Protein AF-A0A3P6RC96-F1 (afdb_monomer_lite)

Radius of gyration: 21.77 Å; chains: 1; bounding box: 61×48×36 Å

Organism: NCBI:txid637853

Sequence (147 aa):
MKDDVPIFNSTKFLDSSGMDPNSVFLQHNIEIDKDKECTGSCSDSESCKDGSHCVDNRCCQCASEDFTLVLKNLTFEDAGRYRCQISNQPQQLEFQLEVLESGLKGGFHENISYDYSECCAKKGISPLCKAMCKPKDMHIHHFDPTR

InterPro domains:
  IPR013783 Immunoglobulin-like fold [G3DSA:2.60.40.10] (16-102)
  IPR036179 Immunoglobulin-like domain superfamily [SSF48726] (64-93)

Structure (mmCIF, N/CA/C/O backbone):
data_AF-A0A3P6RC96-F1
#
_entry.id   AF-A0A3P6RC96-F1
#
loop_
_atom_site.group_PDB
_atom_site.id
_atom_site.type_symbol
_atom_site.label_atom_id
_atom_site.label_alt_id
_atom_site.label_comp_id
_atom_site.label_asym_id
_atom_site.label_entity_id
_atom_site.label_seq_id
_atom_site.pdbx_PDB_ins_code
_atom_site.Cartn_x
_atom_site.Cartn_y
_atom_site.Cartn_z
_atom_site.occupancy
_atom_site.B_iso_or_equiv
_atom_site.auth_seq_id
_atom_site.auth_comp_id
_atom_site.auth_asym_id
_atom_site.auth_atom_id
_atom_site.pdbx_PDB_model_num
ATOM 1 N N . MET A 1 1 ? -11.530 13.698 11.514 1.00 39.81 1 MET A N 1
ATOM 2 C CA . MET A 1 1 ? -11.417 13.603 10.043 1.00 39.81 1 MET A CA 1
ATOM 3 C C . MET A 1 1 ? -9.992 14.002 9.692 1.00 39.81 1 MET A C 1
ATOM 5 O O . MET A 1 1 ? -9.661 15.167 9.867 1.00 39.81 1 MET A O 1
ATOM 9 N N . LYS A 1 2 ? -9.115 13.044 9.360 1.00 52.84 2 LYS A N 1
ATOM 10 C CA . LYS A 1 2 ? -7.712 13.306 8.973 1.00 52.84 2 LYS A CA 1
ATOM 11 C C . LYS A 1 2 ? -7.635 13.612 7.466 1.00 52.84 2 LYS A C 1
ATOM 13 O O . LYS A 1 2 ? -6.900 12.959 6.738 1.00 52.84 2 LYS A O 1
ATOM 18 N N . ASP A 1 3 ? -8.447 14.548 6.978 1.00 57.16 3 ASP A N 1
ATOM 19 C CA . ASP A 1 3 ? -8.345 14.988 5.583 1.00 57.16 3 ASP A CA 1
ATOM 20 C C . ASP A 1 3 ? -7.104 15.880 5.423 1.00 57.16 3 ASP A C 1
ATOM 22 O O . ASP A 1 3 ? -6.896 16.805 6.206 1.00 57.16 3 ASP A O 1
ATOM 26 N N . ASP A 1 4 ? -6.271 15.568 4.426 1.00 65.56 4 ASP A N 1
ATOM 27 C CA . ASP A 1 4 ? -5.067 16.315 4.019 1.00 65.56 4 ASP A CA 1
ATOM 28 C C . ASP A 1 4 ? -3.897 16.377 5.028 1.00 65.56 4 ASP A C 1
ATOM 30 O O . ASP A 1 4 ? -2.994 17.206 4.890 1.00 65.56 4 ASP A O 1
ATOM 34 N N . VAL A 1 5 ? -3.833 15.469 6.010 1.00 77.19 5 VAL A N 1
ATOM 35 C CA . VAL A 1 5 ? -2.640 15.345 6.868 1.00 77.19 5 VAL A CA 1
ATOM 36 C C . VAL A 1 5 ? -1.564 14.527 6.140 1.00 77.19 5 VAL A C 1
ATOM 38 O O . VAL A 1 5 ? -1.803 13.358 5.830 1.00 77.19 5 VAL A O 1
ATOM 41 N N . PRO A 1 6 ? -0.364 15.080 5.871 1.00 78.31 6 PRO A N 1
ATOM 42 C CA . PRO A 1 6 ? 0.704 14.313 5.245 1.00 78.31 6 PRO A CA 1
ATOM 43 C C . PRO A 1 6 ? 1.173 13.200 6.190 1.00 78.31 6 PRO A C 1
ATOM 45 O O . PRO A 1 6 ? 1.544 13.451 7.337 1.00 78.31 6 PRO A O 1
ATOM 48 N N . ILE A 1 7 ? 1.161 11.964 5.691 1.00 79.94 7 ILE A N 1
ATOM 49 C CA . ILE A 1 7 ? 1.596 10.772 6.436 1.00 79.94 7 ILE A CA 1
ATOM 50 C C . ILE A 1 7 ? 3.054 10.402 6.145 1.00 79.94 7 ILE A C 1
ATOM 52 O O . ILE A 1 7 ? 3.749 9.888 7.016 1.00 79.94 7 ILE A O 1
ATOM 56 N N . PHE A 1 8 ? 3.541 10.714 4.943 1.00 81.94 8 PHE A N 1
ATOM 57 C CA . PHE A 1 8 ? 4.882 10.387 4.471 1.00 81.94 8 PHE A CA 1
ATOM 58 C C . PHE A 1 8 ? 5.430 11.546 3.636 1.00 81.94 8 PHE A C 1
ATOM 60 O O . PHE A 1 8 ? 4.728 12.078 2.778 1.00 81.94 8 PHE A O 1
ATOM 67 N N . ASN A 1 9 ? 6.676 11.955 3.882 1.00 76.62 9 ASN A N 1
ATOM 68 C CA . ASN A 1 9 ? 7.304 13.102 3.209 1.00 76.62 9 ASN A CA 1
ATOM 69 C C . ASN A 1 9 ? 8.351 12.687 2.157 1.00 76.62 9 ASN A C 1
ATOM 71 O O . ASN A 1 9 ? 9.334 13.396 1.943 1.00 76.62 9 ASN A O 1
ATOM 75 N N . SER A 1 10 ? 8.168 11.527 1.529 1.00 73.69 10 SER A N 1
ATOM 76 C CA . SER A 1 10 ? 9.118 10.881 0.603 1.00 73.69 10 SER A CA 1
ATOM 77 C C . SER A 1 10 ? 10.363 10.268 1.256 1.00 73.69 10 SER A C 1
ATOM 79 O O . SER A 1 10 ? 11.000 9.424 0.639 1.00 73.69 10 SER A O 1
ATOM 81 N N . THR A 1 11 ? 10.711 10.650 2.490 1.00 76.94 11 THR A N 1
ATOM 82 C CA . THR A 1 11 ? 11.888 10.106 3.201 1.00 76.94 11 THR A CA 1
ATOM 83 C C . THR A 1 11 ? 11.526 9.364 4.479 1.00 76.94 11 THR A C 1
ATOM 85 O O . THR A 1 11 ? 12.184 8.387 4.825 1.00 76.94 11 THR A O 1
ATOM 88 N N . LYS A 1 12 ? 10.484 9.801 5.191 1.00 81.38 12 LYS A N 1
ATOM 89 C CA . LYS A 1 12 ? 10.034 9.188 6.440 1.00 81.38 12 LYS A CA 1
ATOM 90 C C . LYS A 1 12 ? 8.547 9.410 6.693 1.00 81.38 12 LYS A C 1
ATOM 92 O O . LYS A 1 12 ? 7.936 10.344 6.165 1.00 81.38 12 LYS A O 1
ATOM 97 N N . PHE A 1 13 ? 7.991 8.560 7.551 1.00 82.88 13 PHE A N 1
ATOM 98 C CA . PHE A 1 13 ? 6.677 8.785 8.139 1.00 82.88 13 PHE A CA 1
ATOM 99 C C . PHE A 1 13 ? 6.731 9.952 9.128 1.00 82.88 13 PHE A C 1
ATOM 101 O O . PHE A 1 13 ? 7.759 10.197 9.765 1.00 82.88 13 PHE A O 1
ATOM 108 N N . LEU A 1 14 ? 5.643 10.715 9.199 1.00 82.88 14 LEU A N 1
ATOM 109 C CA . LEU A 1 14 ? 5.547 11.899 10.048 1.00 82.88 14 LEU A CA 1
ATOM 110 C C . LEU A 1 14 ? 4.821 11.567 11.353 1.00 82.88 14 LEU A C 1
ATOM 112 O O . LEU A 1 14 ? 3.669 11.142 11.319 1.00 82.88 14 LEU A O 1
ATOM 116 N N . ASP A 1 15 ? 5.443 11.857 12.497 1.00 75.19 15 ASP A N 1
ATOM 117 C CA . ASP A 1 15 ? 4.844 11.633 13.827 1.00 75.19 15 ASP A CA 1
ATOM 118 C C . ASP A 1 15 ? 3.547 12.442 14.030 1.00 75.19 15 ASP A C 1
ATOM 120 O O . ASP A 1 15 ? 2.637 12.039 14.752 1.00 75.19 15 ASP A O 1
ATOM 124 N N . SER A 1 16 ? 3.419 13.577 13.332 1.00 73.25 16 SER A N 1
ATOM 125 C CA . SER A 1 16 ? 2.229 14.436 13.348 1.00 73.25 16 SER A CA 1
ATOM 126 C C . SER A 1 16 ? 0.992 13.806 12.701 1.00 73.25 16 SER A C 1
ATOM 128 O O . SER A 1 16 ? -0.096 14.368 12.805 1.00 73.25 16 SER A O 1
ATOM 130 N N . SER A 1 17 ? 1.139 12.670 12.014 1.00 71.69 17 SER A N 1
ATOM 131 C CA . SER A 1 17 ? 0.022 11.946 11.395 1.00 71.69 17 SER A CA 1
ATOM 132 C C . SER A 1 17 ? -0.871 11.228 12.412 1.00 71.69 17 SER A C 1
ATOM 134 O O . SER A 1 17 ? -1.990 10.827 12.076 1.00 71.69 17 SER A O 1
ATOM 136 N N . GLY A 1 18 ? -0.395 11.056 13.652 1.00 69.69 18 GLY A N 1
ATOM 137 C CA . GLY A 1 18 ? -1.085 10.268 14.671 1.00 69.69 18 GLY A CA 1
ATOM 138 C C . GLY A 1 18 ? -1.259 8.804 14.259 1.00 69.69 18 GLY A C 1
ATOM 139 O O . GLY A 1 18 ? -2.276 8.212 14.603 1.00 69.69 18 GLY A O 1
ATOM 140 N N . MET A 1 19 ? -0.344 8.275 13.441 1.00 71.69 19 MET A N 1
ATOM 141 C CA . MET A 1 19 ? -0.218 6.850 13.133 1.00 71.69 19 MET A CA 1
ATOM 142 C C . MET A 1 19 ? 0.937 6.256 13.933 1.00 71.69 19 MET A C 1
ATOM 144 O O . MET A 1 19 ? 1.958 6.917 14.123 1.00 71.69 19 MET A O 1
ATOM 148 N N . ASP A 1 20 ? 0.788 5.011 14.383 1.00 73.19 20 ASP A N 1
ATOM 149 C CA . ASP A 1 20 ? 1.877 4.277 15.028 1.00 73.19 20 ASP A CA 1
ATOM 150 C C . ASP A 1 20 ? 2.950 3.900 13.977 1.00 73.19 20 ASP A C 1
ATOM 152 O O . ASP A 1 20 ? 2.653 3.179 13.022 1.00 73.19 20 ASP A O 1
ATOM 156 N N . PRO A 1 21 ? 4.214 4.340 14.129 1.00 71.06 21 PRO A N 1
ATOM 157 C CA . PRO A 1 21 ? 5.293 4.012 13.196 1.00 71.06 21 PRO A CA 1
ATOM 158 C C . PRO A 1 21 ? 5.558 2.508 13.045 1.00 71.06 21 PRO A C 1
ATOM 160 O O . PRO A 1 21 ? 6.102 2.085 12.030 1.00 71.06 21 PRO A O 1
ATOM 163 N N . ASN A 1 22 ? 5.194 1.690 14.039 1.00 76.81 22 ASN A N 1
ATOM 164 C CA . ASN A 1 22 ? 5.356 0.234 13.972 1.00 76.81 22 ASN A CA 1
ATOM 165 C C . ASN A 1 22 ? 4.193 -0.466 13.259 1.00 76.81 22 ASN A C 1
ATOM 167 O O . ASN A 1 22 ? 4.302 -1.643 12.900 1.00 76.81 22 ASN A O 1
ATOM 171 N N . SER A 1 23 ? 3.074 0.234 13.069 1.00 77.31 23 SER A N 1
ATOM 172 C CA . SER A 1 23 ? 1.886 -0.290 12.405 1.00 77.31 23 SER A CA 1
ATOM 173 C C . SER A 1 23 ? 1.815 0.108 10.930 1.00 77.31 23 SER A C 1
ATOM 175 O O . SER A 1 23 ? 1.004 -0.453 10.195 1.00 77.31 23 SER A O 1
ATOM 177 N N . VAL A 1 24 ? 2.696 1.002 10.464 1.00 82.31 24 VAL A N 1
ATOM 178 C CA . VAL A 1 24 ? 2.717 1.488 9.082 1.00 82.31 24 VAL A CA 1
ATOM 179 C C . VAL A 1 24 ? 4.074 1.285 8.418 1.00 82.31 24 VAL A C 1
ATOM 181 O O . VAL A 1 24 ? 5.120 1.539 9.008 1.00 82.31 24 VAL A O 1
ATOM 184 N N . PHE A 1 25 ? 4.080 0.840 7.164 1.00 86.56 25 PHE A N 1
ATOM 185 C CA . PHE A 1 25 ? 5.294 0.843 6.349 1.00 86.56 25 PHE A CA 1
ATOM 186 C C . PHE A 1 25 ? 4.964 0.994 4.868 1.00 86.56 25 PHE A C 1
ATOM 188 O O . PHE A 1 25 ? 3.882 0.632 4.404 1.00 86.56 25 PHE A O 1
ATOM 195 N N . LEU A 1 26 ? 5.918 1.556 4.129 1.00 84.50 26 LEU A N 1
ATOM 196 C CA . LEU A 1 26 ? 5.850 1.680 2.682 1.00 84.50 26 LEU A CA 1
ATOM 197 C C . LEU A 1 26 ? 6.674 0.545 2.089 1.00 84.50 26 LEU A C 1
ATOM 199 O O . LEU A 1 26 ? 7.891 0.502 2.261 1.00 84.50 26 LEU A O 1
ATOM 203 N N . GLN A 1 27 ? 6.007 -0.389 1.428 1.00 86.00 27 GLN A N 1
ATOM 204 C CA . GLN A 1 27 ? 6.684 -1.430 0.678 1.00 86.00 27 GLN A CA 1
ATOM 205 C C . GLN A 1 27 ? 7.028 -0.890 -0.710 1.00 86.00 27 GLN A C 1
ATOM 207 O O . GLN A 1 27 ? 6.146 -0.415 -1.423 1.00 86.00 27 GLN A O 1
ATOM 212 N N . HIS A 1 28 ? 8.304 -0.972 -1.079 1.00 86.06 28 HIS A N 1
ATOM 213 C CA . HIS A 1 28 ? 8.807 -0.621 -2.403 1.00 86.06 28 HIS A CA 1
ATOM 214 C C . HIS A 1 28 ? 9.235 -1.900 -3.109 1.00 86.06 28 HIS A C 1
ATOM 216 O O . HIS A 1 28 ? 10.097 -2.626 -2.612 1.00 86.06 28 HIS A O 1
ATOM 222 N N . ASN A 1 29 ? 8.593 -2.190 -4.233 1.00 85.19 29 ASN A N 1
ATOM 223 C CA . ASN A 1 29 ? 8.934 -3.316 -5.086 1.00 85.19 29 ASN A CA 1
ATOM 224 C C . ASN A 1 29 ? 9.457 -2.774 -6.415 1.00 85.19 29 ASN A C 1
ATOM 226 O O . ASN A 1 29 ? 8.895 -1.834 -6.975 1.00 85.19 29 ASN A O 1
ATOM 230 N N . ILE A 1 30 ? 10.526 -3.388 -6.912 1.00 86.75 30 ILE A N 1
ATOM 231 C CA . ILE A 1 30 ? 11.151 -3.027 -8.180 1.00 86.75 30 ILE A CA 1
ATOM 232 C C . ILE A 1 30 ? 11.175 -4.278 -9.040 1.00 86.75 30 ILE A C 1
ATOM 234 O O . ILE A 1 30 ? 11.788 -5.283 -8.666 1.00 86.75 30 ILE A O 1
ATOM 238 N N . GLU A 1 31 ? 10.535 -4.216 -10.199 1.00 88.19 31 GLU A N 1
ATOM 239 C CA . GLU A 1 31 ? 10.697 -5.242 -11.219 1.00 88.19 31 GLU A CA 1
ATOM 240 C C . GLU A 1 31 ? 11.817 -4.819 -12.165 1.00 88.19 31 GLU A C 1
ATOM 242 O O . GLU A 1 31 ? 11.830 -3.705 -12.686 1.00 88.19 31 GLU A O 1
ATOM 247 N N . ILE A 1 32 ? 12.785 -5.708 -12.386 1.00 86.88 32 ILE A N 1
ATOM 248 C CA . ILE A 1 32 ? 13.905 -5.453 -13.294 1.00 86.88 32 ILE A CA 1
ATOM 249 C C . ILE A 1 32 ? 13.558 -5.982 -14.680 1.00 86.88 32 ILE A C 1
ATOM 251 O O . ILE A 1 32 ? 13.138 -7.135 -14.825 1.00 86.88 32 ILE A O 1
ATOM 255 N N . ASP A 1 33 ? 13.781 -5.148 -15.693 1.00 84.50 33 ASP A N 1
ATOM 256 C CA . ASP A 1 33 ? 13.657 -5.531 -17.097 1.00 84.50 33 ASP A CA 1
ATOM 257 C C . ASP A 1 33 ? 14.805 -6.490 -17.452 1.00 84.50 33 ASP A C 1
ATOM 259 O O . ASP A 1 33 ? 15.922 -6.070 -17.754 1.00 84.50 33 ASP A O 1
ATOM 263 N N . LYS A 1 34 ? 14.545 -7.800 -17.352 1.00 79.75 34 LYS A N 1
ATOM 264 C CA . LYS A 1 34 ? 15.551 -8.855 -17.576 1.00 79.75 34 LYS A CA 1
ATOM 265 C C . LYS A 1 34 ? 16.034 -8.932 -19.022 1.00 79.75 34 LYS A C 1
ATOM 267 O O . LYS A 1 34 ? 17.069 -9.549 -19.267 1.00 79.75 34 LYS A O 1
ATOM 272 N N . ASP A 1 35 ? 15.303 -8.327 -19.954 1.00 81.44 35 ASP A N 1
ATOM 273 C CA . ASP A 1 35 ? 15.663 -8.308 -21.370 1.00 81.44 35 ASP A CA 1
ATOM 274 C C . ASP A 1 35 ? 16.709 -7.226 -21.680 1.00 81.44 35 ASP A C 1
ATOM 276 O O . ASP A 1 35 ? 17.278 -7.203 -22.775 1.00 81.44 35 ASP A O 1
ATOM 280 N N . LYS A 1 36 ? 17.009 -6.342 -20.718 1.00 78.06 36 LYS A N 1
ATOM 281 C CA . LYS A 1 36 ? 18.035 -5.307 -20.848 1.00 78.06 36 LYS A CA 1
ATOM 282 C C . LYS A 1 36 ? 19.214 -5.553 -19.920 1.00 78.06 36 LYS A C 1
ATOM 284 O O . LYS A 1 36 ? 19.071 -5.864 -18.743 1.00 78.06 36 LYS A O 1
ATOM 289 N N . GLU A 1 37 ? 20.413 -5.362 -20.461 1.00 73.31 37 GLU A N 1
ATOM 290 C CA . GLU A 1 37 ? 21.648 -5.496 -19.694 1.00 73.31 37 GLU A CA 1
ATOM 291 C C . GLU A 1 37 ? 21.824 -4.344 -18.694 1.00 73.31 37 GLU A C 1
ATOM 293 O O . GLU A 1 37 ? 21.577 -3.174 -19.000 1.00 73.31 37 GLU A O 1
ATOM 298 N N . CYS A 1 38 ? 22.308 -4.673 -17.496 1.00 86.25 38 CYS A N 1
ATOM 299 C CA . CYS A 1 38 ? 22.694 -3.685 -16.496 1.00 86.25 38 CYS A CA 1
ATOM 300 C C . CYS A 1 38 ? 23.968 -2.952 -16.928 1.00 86.25 38 CYS A C 1
ATOM 302 O O . CYS A 1 38 ? 24.963 -3.575 -17.307 1.00 86.25 38 CYS A O 1
ATOM 304 N N . THR A 1 39 ? 23.961 -1.628 -16.820 1.00 85.94 39 THR A N 1
ATOM 305 C CA . THR A 1 39 ? 25.061 -0.753 -17.233 1.00 85.94 39 THR A CA 1
ATOM 306 C C . THR A 1 39 ? 25.605 0.050 -16.056 1.00 85.94 39 THR A C 1
ATOM 308 O O . THR A 1 39 ? 24.942 0.227 -15.042 1.00 85.94 39 THR A O 1
ATOM 311 N N . GLY A 1 40 ? 26.836 0.548 -16.175 1.00 83.81 40 GLY A N 1
ATOM 312 C CA . GLY A 1 40 ? 27.455 1.382 -15.141 1.00 83.81 40 GLY A CA 1
ATOM 313 C C . GLY A 1 40 ? 27.836 0.640 -13.853 1.00 83.81 40 GLY A C 1
ATOM 314 O O . GLY A 1 40 ? 27.634 -0.567 -13.714 1.00 83.81 40 GLY A O 1
ATOM 315 N N . SER A 1 41 ? 28.424 1.393 -12.927 1.00 87.19 41 SER A N 1
ATOM 316 C CA . SER A 1 41 ? 28.744 0.981 -11.560 1.00 87.19 41 SER A CA 1
ATOM 317 C C . SER A 1 41 ? 27.882 1.760 -10.578 1.00 87.19 41 SER A C 1
ATOM 319 O O . SER A 1 41 ? 27.545 2.914 -10.830 1.00 87.19 41 SER A O 1
ATOM 321 N N . CYS A 1 42 ? 27.534 1.131 -9.463 1.00 88.50 42 CYS A N 1
ATOM 322 C CA . CYS A 1 42 ? 26.847 1.788 -8.358 1.00 88.50 42 CYS A CA 1
ATOM 323 C C . CYS A 1 42 ? 27.403 1.299 -7.026 1.00 88.50 42 CYS A C 1
ATOM 325 O O . CYS A 1 42 ? 27.953 0.203 -6.947 1.00 88.50 42 CYS A O 1
ATOM 327 N N . SER A 1 43 ? 27.279 2.134 -5.999 1.00 86.88 43 SER A N 1
ATOM 328 C CA . SER A 1 43 ? 27.674 1.854 -4.614 1.00 86.88 43 SER A CA 1
ATOM 329 C C . SER A 1 43 ? 26.928 2.806 -3.673 1.00 86.88 43 SER A C 1
ATOM 331 O O . SER A 1 43 ? 26.186 3.667 -4.138 1.00 86.88 43 SER A O 1
ATOM 333 N N . ASP A 1 44 ? 27.200 2.748 -2.367 1.00 74.31 44 ASP A N 1
ATOM 334 C CA . ASP A 1 44 ? 26.671 3.718 -1.390 1.00 74.31 44 ASP A CA 1
ATOM 335 C C . ASP A 1 44 ? 27.027 5.186 -1.717 1.00 74.31 44 ASP A C 1
ATOM 337 O O . ASP A 1 44 ? 26.410 6.109 -1.192 1.00 74.31 44 ASP A O 1
ATOM 341 N N . SER A 1 45 ? 28.035 5.414 -2.571 1.00 77.56 45 SER A N 1
ATOM 342 C CA . SER A 1 45 ? 28.506 6.753 -2.967 1.00 77.56 45 SER A CA 1
ATOM 343 C C . SER A 1 45 ? 27.989 7.194 -4.341 1.00 77.56 45 SER A C 1
ATOM 345 O O . SER A 1 45 ? 27.992 8.385 -4.645 1.00 77.56 45 SER A O 1
ATOM 347 N N . GLU A 1 46 ? 27.582 6.240 -5.183 1.00 82.25 46 GLU A N 1
ATOM 348 C CA . GLU A 1 46 ? 27.197 6.462 -6.579 1.00 82.25 46 GLU A CA 1
ATOM 349 C C . GLU A 1 46 ? 25.805 5.888 -6.836 1.00 82.25 46 GLU A C 1
ATOM 351 O O . GLU A 1 46 ? 25.623 4.673 -6.955 1.00 82.25 46 GLU A O 1
ATOM 356 N N . SER A 1 47 ? 24.828 6.788 -6.947 1.00 86.75 47 SER A N 1
ATOM 357 C CA . SER A 1 47 ? 23.446 6.448 -7.271 1.00 86.75 47 SER A CA 1
ATOM 358 C C . SER A 1 47 ? 23.262 6.215 -8.769 1.00 86.75 47 SER A C 1
ATOM 360 O O . SER A 1 47 ? 23.839 6.911 -9.609 1.00 86.75 47 SER A O 1
ATOM 362 N N . CYS A 1 48 ? 22.393 5.267 -9.110 1.00 87.62 48 CYS A N 1
ATOM 363 C CA . CYS A 1 48 ? 21.940 5.074 -10.480 1.00 87.62 48 CYS A CA 1
ATOM 364 C C . CYS A 1 48 ? 21.069 6.247 -10.953 1.00 87.62 48 CYS A C 1
ATOM 366 O O . CYS A 1 48 ? 20.527 7.009 -10.153 1.00 87.62 48 CYS A O 1
ATOM 368 N N . LYS A 1 49 ? 20.945 6.397 -12.276 1.00 85.44 49 LYS A N 1
ATOM 369 C CA . LYS A 1 49 ? 20.023 7.370 -12.879 1.00 85.44 49 LYS A CA 1
ATOM 370 C C . LYS A 1 49 ? 18.572 6.982 -12.587 1.00 85.44 49 LYS A C 1
ATOM 372 O O . LYS A 1 49 ? 18.281 5.797 -12.448 1.00 85.44 49 LYS A O 1
ATOM 377 N N . ASP A 1 50 ? 17.678 7.967 -12.595 1.00 80.44 50 ASP A N 1
ATOM 378 C CA . ASP A 1 50 ? 16.236 7.749 -12.441 1.00 80.44 50 ASP A CA 1
ATOM 379 C C . ASP A 1 50 ? 15.719 6.666 -13.405 1.00 80.44 50 ASP A C 1
ATOM 381 O O . ASP A 1 50 ? 16.055 6.653 -14.595 1.00 80.44 50 ASP A O 1
ATOM 385 N N . GLY A 1 51 ? 14.912 5.739 -12.882 1.00 79.06 51 GLY A N 1
ATOM 386 C CA . GLY A 1 51 ? 14.431 4.564 -13.618 1.00 79.06 51 GLY A CA 1
ATOM 387 C C . GLY A 1 51 ? 15.459 3.432 -13.749 1.00 79.06 51 GLY A C 1
ATOM 388 O O . GLY A 1 51 ? 15.274 2.522 -14.560 1.00 79.06 51 GLY A O 1
ATOM 389 N N . SER A 1 52 ? 16.564 3.489 -13.002 1.00 85.31 52 SER A N 1
ATOM 390 C CA . SER A 1 52 ? 17.525 2.395 -12.856 1.00 85.31 52 SER A CA 1
ATOM 391 C C . SER A 1 52 ? 17.858 2.149 -11.386 1.00 85.31 52 SER A C 1
ATOM 393 O O . SER A 1 52 ? 17.992 3.092 -10.611 1.00 85.31 52 SER A O 1
ATOM 395 N N . HIS A 1 53 ? 18.061 0.887 -11.012 1.00 87.50 53 HIS A N 1
ATOM 396 C CA . HIS A 1 53 ? 18.361 0.484 -9.640 1.00 87.50 53 HIS A CA 1
ATOM 397 C C . HIS A 1 53 ? 19.690 -0.269 -9.542 1.00 87.50 53 HIS A C 1
ATOM 399 O O . HIS A 1 53 ? 20.095 -0.966 -10.475 1.00 87.50 53 HIS A O 1
ATOM 405 N N . CYS A 1 54 ? 20.367 -0.135 -8.400 1.00 88.44 54 CYS A N 1
ATOM 406 C CA . CYS A 1 54 ? 21.621 -0.831 -8.142 1.00 88.44 54 CYS A CA 1
ATOM 407 C C . CYS A 1 54 ? 21.355 -2.309 -7.824 1.00 88.44 54 CYS A C 1
ATOM 409 O O . CYS A 1 54 ? 20.700 -2.625 -6.830 1.00 88.44 54 CYS A O 1
ATOM 411 N N . VAL A 1 55 ? 21.852 -3.214 -8.664 1.00 86.62 55 VAL A N 1
ATOM 412 C CA . VAL A 1 55 ? 21.781 -4.670 -8.480 1.00 86.62 55 VAL A CA 1
ATOM 413 C C . VAL A 1 55 ? 23.164 -5.240 -8.775 1.00 86.62 55 VAL A C 1
ATOM 415 O O . VAL A 1 55 ? 23.747 -4.947 -9.818 1.00 86.62 55 VAL A O 1
ATOM 418 N N . ASP A 1 56 ? 23.721 -6.008 -7.838 1.00 86.25 56 ASP A N 1
ATOM 419 C CA . ASP A 1 56 ? 25.068 -6.588 -7.943 1.00 86.25 56 ASP A CA 1
ATOM 420 C C . ASP A 1 56 ? 26.148 -5.571 -8.372 1.00 86.25 56 ASP A C 1
ATOM 422 O O . ASP A 1 56 ? 27.004 -5.845 -9.218 1.00 86.25 56 ASP A O 1
ATOM 426 N N . ASN A 1 57 ? 26.104 -4.370 -7.777 1.00 87.44 57 ASN A N 1
ATOM 427 C CA . ASN A 1 57 ? 27.048 -3.270 -8.019 1.00 87.44 57 ASN A CA 1
ATOM 428 C C . ASN A 1 57 ? 27.010 -2.700 -9.460 1.00 87.44 57 ASN A C 1
ATOM 430 O O . ASN A 1 57 ? 27.975 -2.068 -9.907 1.00 87.44 57 ASN A O 1
ATOM 434 N N . ARG A 1 58 ? 25.901 -2.909 -10.189 1.00 88.88 58 ARG A N 1
ATOM 435 C CA . ARG A 1 58 ? 25.607 -2.340 -11.520 1.00 88.88 58 ARG A CA 1
ATOM 436 C C . ARG A 1 58 ? 24.231 -1.675 -11.551 1.00 88.88 58 ARG A C 1
ATOM 438 O O . ARG A 1 58 ? 23.339 -2.074 -10.809 1.00 88.88 58 ARG A O 1
ATOM 445 N N . CYS A 1 59 ? 24.023 -0.705 -12.441 1.00 90.12 59 CYS A N 1
ATOM 446 C CA . CYS A 1 59 ? 22.713 -0.074 -12.617 1.00 90.12 59 CYS A CA 1
ATOM 447 C C . CYS A 1 59 ? 21.873 -0.818 -13.659 1.00 90.12 59 CYS A C 1
ATOM 449 O O . CYS A 1 59 ? 22.191 -0.830 -14.847 1.00 90.12 59 CYS A O 1
ATOM 451 N N . CYS A 1 60 ? 20.774 -1.421 -13.230 1.00 89.19 60 CYS A N 1
ATOM 452 C CA . CYS A 1 60 ? 19.838 -2.128 -14.101 1.00 89.19 60 CYS A CA 1
ATOM 453 C C . CYS A 1 60 ? 18.601 -1.272 -14.360 1.00 89.19 60 CYS A C 1
ATOM 455 O O . CYS A 1 60 ? 18.146 -0.579 -13.454 1.00 89.19 60 CYS A O 1
ATOM 457 N N . GLN A 1 61 ? 18.040 -1.330 -15.569 1.00 89.00 61 GLN A N 1
ATOM 458 C CA . GLN A 1 61 ? 16.821 -0.587 -15.884 1.00 89.00 61 GLN A CA 1
ATOM 459 C C . GLN A 1 61 ? 15.602 -1.245 -15.215 1.00 89.00 61 GLN A C 1
ATOM 461 O O . GLN A 1 61 ? 15.407 -2.460 -15.317 1.00 89.00 61 GLN A O 1
ATOM 466 N N . CYS A 1 62 ? 14.781 -0.443 -14.539 1.00 84.69 62 CYS A N 1
ATOM 467 C CA . CYS A 1 62 ? 13.535 -0.911 -13.937 1.00 84.69 62 CYS A CA 1
ATOM 468 C C . CYS A 1 62 ? 12.475 -1.104 -15.037 1.00 84.69 62 CYS A C 1
ATOM 470 O O . CYS A 1 62 ? 12.314 -0.242 -15.905 1.00 84.69 62 CYS A O 1
ATOM 472 N N . ALA A 1 63 ? 11.748 -2.221 -15.003 1.00 85.62 63 ALA A N 1
ATOM 473 C CA . ALA A 1 63 ? 10.546 -2.442 -15.807 1.00 85.62 63 ALA A CA 1
ATOM 474 C C . ALA A 1 63 ? 9.352 -1.678 -15.215 1.00 85.62 63 ALA A C 1
ATOM 476 O O . ALA A 1 63 ? 8.592 -1.039 -15.944 1.00 85.62 63 ALA A O 1
ATOM 477 N N . SER A 1 64 ? 9.230 -1.709 -13.887 1.00 85.62 64 SER A N 1
ATOM 478 C CA . SER A 1 64 ? 8.240 -0.975 -13.102 1.00 85.62 64 SER A CA 1
ATOM 479 C C . SER A 1 64 ? 8.729 -0.790 -11.663 1.00 85.62 64 SER A C 1
ATOM 481 O O . SER A 1 64 ? 9.598 -1.520 -11.178 1.00 85.62 64 SER A O 1
ATOM 483 N N . GLU A 1 65 ? 8.163 0.206 -10.985 1.00 84.56 65 GLU A N 1
ATOM 484 C CA . GLU A 1 65 ? 8.314 0.400 -9.545 1.00 84.56 65 GLU A CA 1
ATOM 485 C C . GLU A 1 65 ? 6.941 0.584 -8.915 1.00 84.56 65 GLU A C 1
ATOM 487 O O . GLU A 1 65 ? 6.142 1.399 -9.383 1.00 84.56 65 GLU A O 1
ATOM 492 N N . ASP A 1 66 ? 6.701 -0.142 -7.829 1.00 84.88 66 ASP A N 1
ATOM 493 C CA . ASP A 1 66 ? 5.436 -0.133 -7.113 1.00 84.88 66 ASP A CA 1
ATOM 494 C C . ASP A 1 66 ? 5.654 0.264 -5.655 1.00 84.88 66 ASP A C 1
ATOM 496 O O . ASP A 1 66 ? 6.487 -0.304 -4.941 1.00 84.88 66 ASP A O 1
ATOM 500 N N . PHE A 1 67 ? 4.849 1.219 -5.194 1.00 83.31 67 PHE A N 1
ATOM 501 C CA . PHE A 1 67 ? 4.818 1.658 -3.804 1.00 83.31 67 PHE A CA 1
ATOM 502 C C . PHE A 1 67 ? 3.483 1.265 -3.181 1.00 83.31 67 PHE A C 1
ATOM 504 O O . PHE A 1 67 ? 2.427 1.750 -3.583 1.00 83.31 67 PHE A O 1
ATOM 511 N N . THR A 1 68 ? 3.530 0.394 -2.177 1.00 84.69 68 THR A N 1
ATOM 512 C CA . THR A 1 68 ? 2.345 -0.084 -1.460 1.00 84.69 68 THR A CA 1
ATOM 513 C C . THR A 1 68 ? 2.366 0.424 -0.027 1.00 84.69 68 THR A C 1
ATOM 515 O O . THR A 1 68 ? 3.282 0.118 0.738 1.00 84.69 68 THR A O 1
ATOM 518 N N . LEU A 1 69 ? 1.344 1.193 0.355 1.00 84.38 69 LEU A N 1
ATOM 519 C CA . LEU A 1 69 ? 1.120 1.563 1.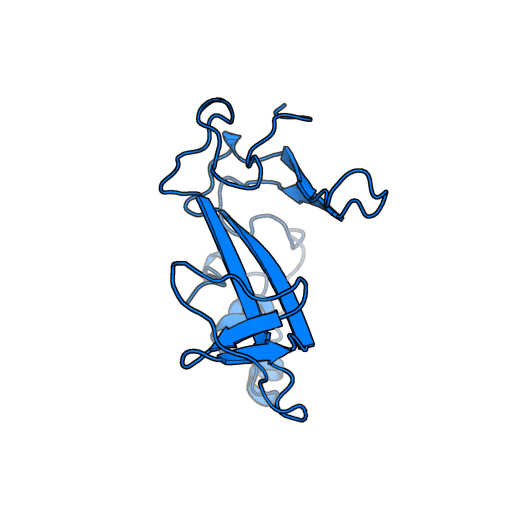750 1.00 84.38 69 LEU A CA 1
ATOM 520 C C . LEU A 1 69 ? 0.499 0.375 2.486 1.00 84.38 69 LEU A C 1
ATOM 522 O O . LEU A 1 69 ? -0.599 -0.060 2.139 1.00 84.38 69 LEU A O 1
ATOM 526 N N . VAL A 1 70 ? 1.179 -0.124 3.515 1.00 86.38 70 VAL A N 1
ATOM 527 C CA . VAL A 1 70 ? 0.672 -1.216 4.348 1.00 86.38 70 VAL A CA 1
ATOM 528 C C . VAL A 1 70 ? 0.348 -0.687 5.740 1.00 86.38 70 VAL A C 1
ATOM 530 O O . VAL A 1 70 ? 1.228 -0.191 6.442 1.00 86.38 70 VAL A O 1
ATOM 533 N N . LEU A 1 71 ? -0.919 -0.833 6.134 1.00 84.56 71 LEU A N 1
ATOM 534 C CA . LEU A 1 71 ? -1.427 -0.529 7.471 1.00 84.56 71 LEU A CA 1
ATOM 535 C C . LEU A 1 71 ? -1.693 -1.852 8.213 1.00 84.56 71 LEU A C 1
ATOM 537 O O . LEU A 1 71 ? -2.424 -2.709 7.714 1.00 84.56 71 LEU A O 1
ATOM 541 N N . LYS A 1 72 ? -1.103 -2.040 9.393 1.00 83.38 72 LYS A N 1
ATOM 542 C CA . LYS A 1 72 ? -1.277 -3.215 10.264 1.00 83.38 72 LYS A CA 1
ATOM 543 C C . LYS A 1 72 ? -2.058 -2.826 11.514 1.00 83.38 72 LYS A C 1
ATOM 545 O O . LYS A 1 72 ? -1.955 -1.699 11.972 1.00 83.38 72 LYS A O 1
ATOM 550 N N . ASN A 1 73 ? -2.786 -3.780 12.100 1.00 78.00 73 ASN A N 1
ATOM 551 C CA . ASN A 1 73 ? -3.522 -3.584 13.359 1.00 78.00 73 ASN A CA 1
ATOM 552 C C . ASN A 1 73 ? -4.437 -2.342 13.340 1.00 78.00 73 ASN A C 1
ATOM 554 O O . ASN A 1 73 ? -4.394 -1.530 14.259 1.00 78.00 73 ASN A O 1
ATOM 558 N N . LEU A 1 74 ? -5.234 -2.204 12.274 1.00 78.50 74 LEU A N 1
ATOM 559 C CA . LEU A 1 74 ? -6.114 -1.055 12.053 1.00 78.50 74 LEU A CA 1
ATOM 560 C C . LEU A 1 74 ? -7.021 -0.765 13.255 1.00 78.50 74 LEU A C 1
ATOM 562 O O . LEU A 1 74 ? -7.654 -1.664 13.814 1.00 78.50 74 LEU A O 1
ATOM 566 N N . THR A 1 75 ? -7.137 0.516 13.576 1.00 80.81 75 THR A N 1
ATOM 567 C CA . THR A 1 75 ? -8.052 1.081 14.566 1.00 80.81 75 THR A CA 1
ATOM 568 C C . THR A 1 75 ? -9.076 1.982 13.877 1.00 80.81 75 THR A C 1
ATOM 570 O O . THR A 1 75 ? -8.894 2.401 12.736 1.00 80.81 75 THR A O 1
ATOM 573 N N . PHE A 1 76 ? -10.164 2.337 14.562 1.00 82.31 76 PHE A N 1
ATOM 574 C CA . PHE A 1 76 ? -11.150 3.273 14.005 1.00 82.31 76 PHE A CA 1
ATOM 575 C C . PHE A 1 76 ? -10.578 4.646 13.652 1.00 82.31 76 PHE A C 1
ATOM 577 O O . PHE A 1 76 ? -11.130 5.340 12.802 1.00 82.31 76 PHE A O 1
ATOM 584 N N . GLU A 1 77 ? -9.475 5.038 14.286 1.00 81.94 77 GLU A N 1
ATOM 585 C CA . GLU A 1 77 ? -8.803 6.311 14.032 1.00 81.94 77 GLU A CA 1
ATOM 586 C C . GLU A 1 77 ? -8.018 6.314 12.712 1.00 81.94 77 GLU A C 1
ATOM 588 O O . GLU A 1 77 ? -7.673 7.387 12.207 1.00 81.94 77 GLU A O 1
ATOM 593 N N . ASP A 1 78 ? -7.773 5.131 12.139 1.00 79.75 78 ASP A N 1
ATOM 594 C CA . ASP A 1 78 ? -7.126 4.959 10.838 1.00 79.75 78 ASP A CA 1
ATOM 595 C C . ASP A 1 78 ? -8.121 5.087 9.677 1.00 79.75 78 ASP A C 1
ATOM 597 O O . ASP A 1 78 ? -7.711 5.246 8.527 1.00 79.75 78 ASP A O 1
ATOM 601 N N . ALA A 1 79 ? -9.431 5.052 9.946 1.00 84.00 79 ALA A N 1
ATOM 602 C CA . ALA A 1 79 ? -10.446 5.277 8.924 1.00 84.00 79 ALA A CA 1
ATOM 603 C C . ALA A 1 79 ? -10.353 6.704 8.359 1.00 84.00 79 ALA A C 1
ATOM 605 O O . ALA A 1 79 ? -10.181 7.688 9.086 1.00 84.00 79 ALA A O 1
ATOM 606 N N . GLY A 1 80 ? -10.501 6.833 7.045 1.00 83.31 80 GLY A N 1
ATOM 607 C CA . GLY A 1 80 ? -10.357 8.116 6.374 1.00 83.31 80 GLY A CA 1
ATOM 608 C C . GLY A 1 80 ? -10.006 7.993 4.903 1.00 83.31 80 GLY A C 1
ATOM 609 O O . GLY A 1 80 ? -9.989 6.907 4.326 1.00 83.31 80 GLY A O 1
ATOM 610 N N . ARG A 1 81 ? -9.732 9.143 4.298 1.00 83.50 81 ARG A N 1
ATOM 611 C CA . ARG A 1 81 ? -9.428 9.266 2.880 1.00 83.50 81 ARG A CA 1
ATOM 612 C C . ARG A 1 81 ? -7.927 9.379 2.679 1.00 83.50 81 ARG A C 1
ATOM 614 O O . ARG A 1 81 ? -7.290 10.284 3.211 1.00 83.50 81 ARG A O 1
ATOM 621 N N . TYR A 1 82 ? -7.373 8.461 1.905 1.00 83.81 82 TYR A N 1
ATOM 622 C CA . TYR A 1 82 ? -5.949 8.384 1.623 1.00 83.81 82 TYR A CA 1
ATOM 623 C C . TYR A 1 82 ? -5.704 8.773 0.177 1.00 83.81 82 TYR A C 1
ATOM 625 O O . TYR A 1 82 ? -6.422 8.339 -0.725 1.00 83.81 82 TYR A O 1
ATOM 633 N N . ARG A 1 83 ? -4.665 9.576 -0.042 1.00 82.56 83 ARG A N 1
ATOM 634 C CA . ARG A 1 83 ? -4.273 10.044 -1.368 1.00 82.56 83 ARG A CA 1
ATOM 635 C C . ARG A 1 83 ? -2.799 9.759 -1.598 1.00 82.56 83 ARG A C 1
ATOM 637 O O . ARG A 1 83 ? -1.950 10.259 -0.862 1.00 82.56 83 ARG A O 1
ATOM 644 N N . CYS A 1 84 ? -2.495 8.990 -2.638 1.00 80.06 84 CYS A N 1
ATOM 645 C CA . CYS A 1 84 ? -1.145 8.909 -3.176 1.00 80.06 84 CYS A CA 1
ATOM 646 C C . CYS A 1 84 ? -0.953 10.055 -4.170 1.00 80.06 84 CYS A C 1
ATOM 648 O O . CYS A 1 84 ? -1.755 10.232 -5.090 1.00 80.06 84 CYS A O 1
ATOM 650 N N . GLN A 1 85 ? 0.096 10.846 -3.965 1.00 76.44 85 GLN A N 1
ATOM 651 C CA . GLN A 1 85 ? 0.418 11.982 -4.813 1.00 76.44 85 GLN A CA 1
ATOM 652 C C . GLN A 1 85 ? 1.907 11.947 -5.162 1.00 76.44 85 GLN A C 1
ATOM 654 O O . GLN A 1 85 ? 2.762 12.148 -4.300 1.00 76.44 85 GLN A O 1
ATOM 659 N N . ILE A 1 86 ? 2.206 11.709 -6.438 1.00 74.44 86 ILE A N 1
ATOM 660 C CA . ILE A 1 86 ? 3.568 11.760 -6.972 1.00 74.44 86 ILE A CA 1
ATOM 661 C C . ILE A 1 86 ? 3.800 13.173 -7.520 1.00 74.44 86 ILE A C 1
ATOM 663 O O . ILE A 1 86 ? 3.277 13.552 -8.569 1.00 74.44 86 ILE A O 1
ATOM 667 N N . SER A 1 87 ? 4.595 13.978 -6.808 1.00 70.81 87 SER A N 1
ATOM 668 C CA . SER A 1 87 ? 4.857 15.386 -7.159 1.00 70.81 87 SER A CA 1
ATOM 669 C C . SER A 1 87 ? 3.568 16.233 -7.279 1.00 70.81 87 SER A C 1
ATOM 671 O O . SER A 1 87 ? 2.552 15.961 -6.645 1.00 70.81 87 SER A O 1
ATOM 673 N N . ASN A 1 88 ? 3.584 17.291 -8.096 1.00 63.31 88 ASN A N 1
ATOM 674 C CA . ASN A 1 88 ? 2.392 18.080 -8.433 1.00 63.31 88 ASN A CA 1
ATOM 675 C C . ASN A 1 88 ? 1.604 17.490 -9.616 1.00 63.31 88 ASN A C 1
ATOM 677 O O . ASN A 1 88 ? 0.870 18.218 -10.286 1.00 63.31 88 ASN A O 1
ATOM 681 N N . GLN A 1 89 ? 1.784 16.203 -9.933 1.00 63.44 89 GLN A N 1
ATOM 682 C CA . GLN A 1 89 ? 1.038 15.598 -11.029 1.00 63.44 89 GLN A CA 1
ATOM 683 C C . GLN A 1 89 ? -0.404 15.286 -10.598 1.00 63.44 89 GLN A C 1
ATOM 685 O O . GLN A 1 89 ? -0.637 14.870 -9.464 1.00 63.44 89 GLN A O 1
ATOM 690 N N . PRO A 1 90 ? -1.388 15.464 -11.499 1.00 56.81 90 PRO A N 1
ATOM 691 C CA . PRO A 1 90 ? -2.805 15.266 -11.196 1.00 56.81 90 PRO A CA 1
ATOM 692 C C . PRO A 1 90 ? -3.213 13.789 -11.066 1.00 56.81 90 PRO A C 1
ATOM 694 O O . PRO A 1 90 ? -4.388 13.510 -10.846 1.00 56.81 90 PRO A O 1
ATOM 697 N N . GLN A 1 91 ? -2.282 12.838 -11.214 1.00 54.84 91 GLN A N 1
ATOM 698 C CA . GLN A 1 91 ? -2.542 11.417 -10.972 1.00 54.84 91 GLN A CA 1
ATOM 699 C C . GLN A 1 91 ? -2.668 11.182 -9.463 1.00 54.84 91 GLN A C 1
ATOM 701 O O . GLN A 1 91 ? -1.704 10.872 -8.769 1.00 54.84 91 GLN A O 1
ATOM 706 N N . GLN A 1 92 ? -3.878 11.410 -8.961 1.00 64.00 92 GLN A N 1
ATOM 707 C CA . GLN A 1 92 ? -4.263 11.212 -7.573 1.00 64.00 92 GLN A CA 1
ATOM 708 C C . GLN A 1 92 ? -4.930 9.846 -7.462 1.00 64.00 92 GLN A C 1
ATOM 710 O O . GLN A 1 92 ? -6.065 9.664 -7.903 1.00 64.00 92 GLN A O 1
ATOM 715 N N . LEU A 1 93 ? -4.219 8.871 -6.899 1.00 74.56 93 LEU A N 1
ATOM 716 C CA . LEU A 1 93 ? -4.860 7.632 -6.480 1.00 74.56 93 LEU A CA 1
ATOM 717 C C . LEU A 1 93 ? -5.482 7.906 -5.111 1.00 74.56 93 LEU A C 1
ATOM 719 O O . LEU A 1 93 ? -4.761 8.087 -4.129 1.00 74.56 93 LEU A O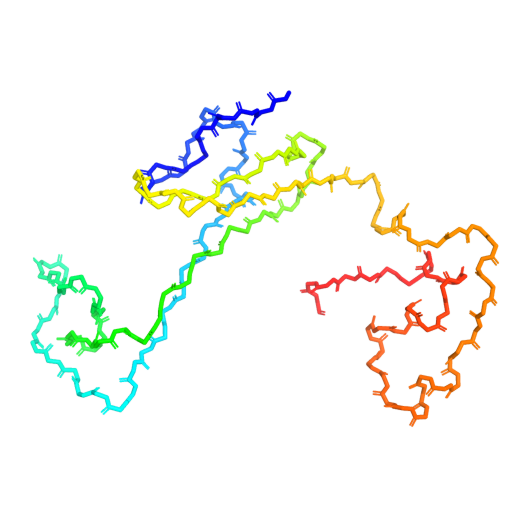 1
ATOM 723 N N . GLU A 1 94 ? -6.805 8.024 -5.070 1.00 79.62 94 GLU A N 1
ATOM 724 C CA . GLU A 1 94 ? -7.567 8.334 -3.860 1.00 79.62 94 GLU A CA 1
ATOM 725 C C . GLU A 1 94 ? -8.431 7.134 -3.468 1.00 79.62 94 GLU A C 1
ATOM 727 O O . GLU A 1 94 ? -9.103 6.539 -4.312 1.00 79.62 94 GLU A O 1
ATOM 732 N N . PHE A 1 95 ? -8.403 6.767 -2.189 1.00 80.88 95 PHE A N 1
ATOM 733 C CA . PHE A 1 95 ? -9.183 5.658 -1.653 1.00 80.88 95 PHE A CA 1
ATOM 734 C C . PHE A 1 95 ? -9.750 5.991 -0.274 1.00 80.88 95 PHE A C 1
ATOM 736 O O . PHE A 1 95 ? -9.105 6.635 0.553 1.00 80.88 95 PHE A O 1
ATOM 743 N N . GLN A 1 96 ? -10.977 5.535 -0.033 1.00 81.69 96 GLN A N 1
ATOM 744 C CA . GLN A 1 96 ? -11.651 5.638 1.256 1.00 81.69 96 GLN A CA 1
ATOM 745 C C . GLN A 1 96 ? -11.419 4.345 2.041 1.00 81.69 96 GLN A C 1
ATOM 747 O O . GLN A 1 96 ? -11.802 3.267 1.587 1.00 81.69 96 GLN A O 1
ATOM 752 N N . LEU A 1 97 ? -10.802 4.453 3.216 1.00 81.94 97 LEU A N 1
ATOM 753 C CA . LEU A 1 97 ? -10.641 3.355 4.162 1.00 81.94 97 LEU A CA 1
ATOM 754 C C . LEU A 1 97 ? -11.719 3.444 5.240 1.00 81.94 97 LEU A C 1
ATOM 756 O O . LEU A 1 97 ? -11.833 4.448 5.945 1.00 81.94 97 LEU A O 1
ATOM 760 N N . GLU A 1 98 ? -12.468 2.362 5.404 1.00 81.12 98 GLU A N 1
ATOM 761 C CA . GLU A 1 98 ? -13.424 2.187 6.493 1.00 81.12 98 GLU A CA 1
ATOM 762 C C . GLU A 1 98 ? -12.960 1.035 7.383 1.00 81.12 98 GLU A C 1
ATOM 764 O O . GLU A 1 98 ? -12.679 -0.064 6.901 1.00 81.12 98 GLU A O 1
ATOM 769 N N . VAL A 1 99 ? -12.868 1.290 8.689 1.00 78.38 99 VAL A N 1
ATOM 770 C CA . VAL A 1 99 ? -12.502 0.281 9.688 1.00 78.38 99 VAL A CA 1
ATOM 771 C C . VAL A 1 99 ? -13.763 -0.125 10.438 1.00 78.38 99 VAL A C 1
ATOM 773 O O . VAL A 1 99 ? -14.474 0.718 10.980 1.00 78.38 99 VAL A O 1
ATOM 776 N N . LEU A 1 100 ? -14.056 -1.424 10.439 1.00 75.25 100 LEU A N 1
ATOM 777 C CA . LEU A 1 100 ? -15.261 -1.996 11.036 1.00 75.25 100 LEU A CA 1
ATOM 778 C C . LEU A 1 100 ? -14.902 -2.756 12.319 1.00 75.25 100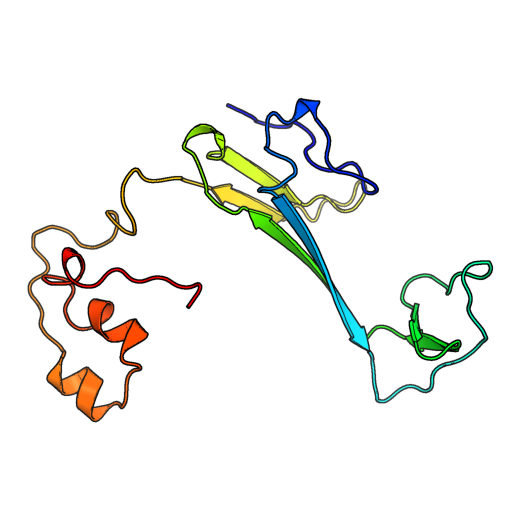 LEU A C 1
ATOM 780 O O . LEU A 1 100 ? -13.895 -3.457 12.363 1.00 75.25 100 LEU A O 1
ATOM 784 N N . GLU A 1 101 ? -15.766 -2.684 13.338 1.00 63.06 101 GLU A N 1
ATOM 785 C CA . GLU A 1 101 ? -15.574 -3.294 14.673 1.00 63.06 101 GLU A CA 1
ATOM 786 C C . GLU A 1 101 ? -15.505 -4.829 14.665 1.00 63.06 101 GLU A C 1
ATOM 788 O O . GLU A 1 101 ? -15.340 -5.479 15.695 1.00 63.06 101 GLU A O 1
ATOM 793 N N . SER A 1 102 ? -15.713 -5.465 13.515 1.00 53.72 102 SER A N 1
ATOM 794 C CA . SER A 1 102 ? -15.641 -6.914 13.373 1.00 53.72 102 SER A CA 1
ATOM 795 C C . SER A 1 102 ? -15.383 -7.264 11.912 1.00 53.72 102 SER A C 1
ATOM 797 O O . SER A 1 102 ? -16.063 -6.739 11.028 1.00 53.72 102 SER A O 1
ATOM 799 N N . GLY A 1 103 ? -14.422 -8.161 11.664 1.00 48.09 103 GLY A N 1
ATOM 800 C CA . GLY A 1 103 ? -14.065 -8.634 10.324 1.00 48.09 103 GLY A CA 1
ATOM 801 C C . GLY A 1 103 ? -15.296 -8.915 9.463 1.00 48.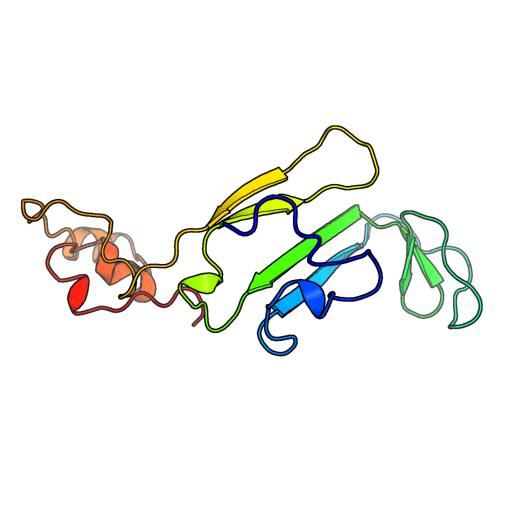09 103 GLY A C 1
ATOM 802 O O . GLY A 1 103 ? -16.203 -9.613 9.907 1.00 48.09 103 GLY A O 1
ATOM 803 N N . LEU A 1 104 ? -15.340 -8.312 8.269 1.00 43.97 104 LEU A N 1
ATOM 804 C CA . LEU A 1 104 ? -16.384 -8.497 7.254 1.00 43.97 104 LEU A CA 1
ATOM 805 C C . LEU A 1 104 ? -17.811 -8.637 7.825 1.00 43.97 104 LEU A C 1
ATOM 807 O O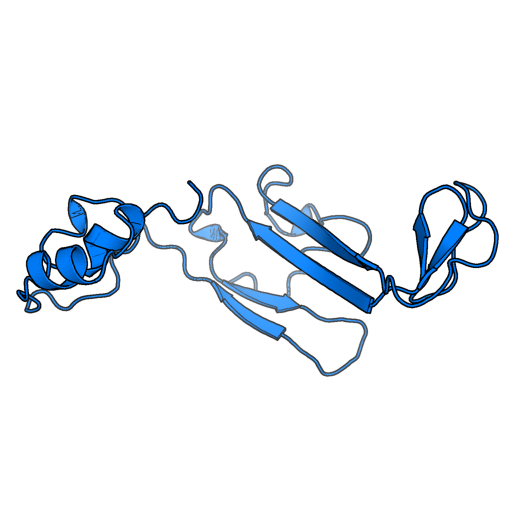 . LEU A 1 104 ? -18.563 -9.529 7.442 1.00 43.97 104 LEU A O 1
ATOM 811 N N . LYS A 1 105 ? -18.230 -7.728 8.712 1.00 46.19 105 LYS A N 1
ATOM 812 C CA . LYS A 1 105 ? -19.659 -7.540 9.030 1.00 46.19 105 LYS A CA 1
ATOM 813 C C . LYS A 1 105 ? -20.353 -6.554 8.085 1.00 46.19 105 LYS A C 1
ATOM 815 O O . LYS A 1 105 ? -21.261 -5.833 8.477 1.00 46.19 105 LYS A O 1
ATOM 820 N N . GLY A 1 106 ? -19.950 -6.545 6.820 1.00 43.12 106 GLY A N 1
ATOM 821 C CA . GLY A 1 106 ? -20.639 -5.825 5.758 1.00 43.12 106 GLY A CA 1
ATOM 822 C C . GLY A 1 106 ? -20.581 -6.655 4.492 1.00 43.12 106 GLY A C 1
ATOM 823 O O . GLY A 1 106 ? -19.531 -6.721 3.861 1.00 43.12 106 GLY A O 1
ATOM 824 N N . GLY A 1 107 ? -21.679 -7.321 4.128 1.00 42.66 107 GLY A N 1
ATOM 825 C CA . GLY A 1 107 ? -21.718 -7.924 2.801 1.00 42.66 107 GLY A CA 1
ATOM 826 C C . GLY A 1 107 ? -22.840 -8.874 2.440 1.00 42.66 107 GLY A C 1
ATOM 827 O O . GLY A 1 107 ? -22.939 -9.176 1.263 1.00 42.66 107 GLY A O 1
ATOM 828 N N . PHE A 1 108 ? -23.702 -9.336 3.347 1.00 51.69 108 PHE A N 1
ATOM 829 C CA . PHE A 1 108 ? -24.886 -10.079 2.918 1.00 51.69 108 PHE A CA 1
ATOM 830 C C . PHE A 1 108 ? -26.075 -9.705 3.798 1.00 51.69 108 PHE A C 1
ATOM 832 O O . PHE A 1 108 ? -26.021 -9.847 5.016 1.00 51.69 108 PHE A O 1
ATOM 839 N N . HIS A 1 109 ? -27.132 -9.175 3.171 1.00 51.16 109 HIS A N 1
ATOM 840 C CA . HIS A 1 109 ? -28.423 -8.964 3.823 1.00 51.16 109 HIS A CA 1
ATOM 841 C C . HIS A 1 109 ? -28.808 -10.245 4.584 1.00 51.16 109 HIS A C 1
ATOM 843 O O . HIS A 1 109 ? -28.609 -11.336 4.051 1.00 51.16 109 HIS A O 1
ATOM 849 N N . GLU A 1 110 ? -29.397 -10.132 5.780 1.00 53.72 110 GLU A N 1
ATOM 850 C CA . GLU A 1 110 ? -29.822 -11.272 6.627 1.00 53.72 110 GLU A CA 1
ATOM 851 C C . GLU A 1 110 ? -30.674 -12.326 5.878 1.00 53.72 110 GLU A C 1
ATOM 853 O O . GLU A 1 110 ? -30.791 -13.473 6.301 1.00 53.72 110 GLU A O 1
ATOM 858 N N . ASN A 1 111 ? -31.218 -11.955 4.716 1.00 55.53 111 ASN A N 1
ATOM 859 C CA . ASN A 1 111 ? -32.010 -12.793 3.821 1.00 55.53 111 ASN A CA 1
ATOM 860 C C . ASN A 1 111 ? -31.202 -13.720 2.895 1.00 55.53 111 ASN A C 1
ATOM 862 O O . ASN A 1 111 ? -31.794 -14.423 2.074 1.00 55.53 111 ASN A O 1
ATOM 866 N N . ILE A 1 112 ? -29.872 -13.732 2.970 1.00 62.66 112 ILE A N 1
ATOM 867 C CA . ILE A 1 112 ? -29.043 -14.522 2.057 1.00 62.66 112 ILE A CA 1
ATOM 868 C C . ILE A 1 112 ? -28.768 -15.899 2.661 1.00 62.66 112 ILE A C 1
ATOM 870 O O . ILE A 1 112 ? -27.930 -16.082 3.539 1.00 62.66 112 ILE A O 1
ATOM 874 N N . SER A 1 113 ? -29.522 -16.883 2.173 1.00 67.75 113 SER A N 1
ATOM 875 C CA . SER A 1 113 ? -29.566 -18.249 2.703 1.00 67.75 113 SER A CA 1
ATOM 876 C C . SER A 1 113 ? -29.022 -19.313 1.748 1.00 67.75 113 SER A C 1
ATOM 878 O O . SER A 1 113 ? -29.128 -20.501 2.053 1.00 67.75 113 SER A O 1
ATOM 880 N N . TYR A 1 114 ? -28.458 -18.924 0.598 1.00 73.25 114 TYR A N 1
ATOM 881 C CA . TYR A 1 114 ? -27.962 -19.901 -0.369 1.00 73.25 114 TYR A CA 1
ATOM 882 C C . TYR A 1 114 ? -26.719 -20.637 0.148 1.00 73.25 114 TYR A C 1
ATOM 884 O O . TYR A 1 114 ? -25.835 -20.059 0.783 1.00 73.25 114 TYR A O 1
ATOM 892 N N . ASP A 1 115 ? -26.662 -21.933 -0.153 1.00 85.19 115 ASP A N 1
ATOM 893 C CA . ASP A 1 115 ? -25.553 -22.827 0.163 1.00 85.19 115 ASP A CA 1
ATOM 894 C C . ASP A 1 115 ? -25.044 -23.444 -1.143 1.00 85.19 115 ASP A C 1
ATOM 896 O O . ASP A 1 115 ? -25.695 -24.301 -1.742 1.00 85.19 115 ASP A O 1
ATOM 900 N N . TYR A 1 116 ? -23.883 -22.980 -1.602 1.00 88.00 116 TYR A N 1
ATOM 901 C CA . TYR A 1 116 ? -23.213 -23.490 -2.798 1.00 88.00 116 TYR A CA 1
ATOM 902 C C . TYR A 1 116 ? -22.008 -24.372 -2.454 1.00 88.00 116 TYR A C 1
ATOM 904 O O . TYR A 1 116 ? -21.150 -24.598 -3.312 1.00 88.00 116 TYR A O 1
ATOM 912 N N . SER A 1 117 ? -21.927 -24.898 -1.227 1.00 86.50 117 SER A N 1
ATOM 913 C CA . SER A 1 117 ? -20.766 -25.661 -0.747 1.00 86.50 117 SER A CA 1
ATOM 914 C C . SER A 1 117 ? -20.398 -26.832 -1.665 1.00 86.50 117 SER A C 1
ATOM 916 O O . SER A 1 117 ? -19.221 -27.014 -1.978 1.00 86.50 117 SER A O 1
ATOM 918 N N . GLU A 1 118 ? -21.382 -27.589 -2.165 1.00 89.06 118 GLU A N 1
ATOM 919 C CA . GLU A 1 118 ? -21.132 -28.689 -3.110 1.00 89.06 118 GLU A CA 1
ATOM 920 C C . GLU A 1 118 ? -20.590 -28.208 -4.462 1.00 89.06 118 GLU A C 1
ATOM 922 O O . GLU A 1 118 ? -19.711 -28.843 -5.047 1.00 89.06 118 GLU A O 1
ATOM 927 N N . CYS A 1 119 ? -21.106 -27.088 -4.973 1.00 88.12 119 CYS A N 1
ATOM 928 C CA . CYS A 1 119 ? -20.658 -26.515 -6.240 1.00 88.12 119 CYS A CA 1
ATOM 929 C C . CYS A 1 119 ? -19.210 -26.030 -6.124 1.00 88.12 119 CYS A C 1
ATOM 931 O O . CYS A 1 119 ? -18.368 -26.369 -6.956 1.00 88.12 119 CYS A O 1
ATOM 933 N N . CYS A 1 120 ? -18.901 -25.312 -5.045 1.00 89.31 120 CYS A N 1
ATOM 934 C CA . CYS A 1 120 ? -17.549 -24.859 -4.754 1.00 89.31 120 CYS A CA 1
ATOM 935 C C . CYS A 1 120 ? -16.565 -26.023 -4.593 1.00 89.31 120 CYS A C 1
ATOM 937 O O . CYS A 1 120 ? -15.460 -25.958 -5.132 1.00 89.31 120 CYS A O 1
ATOM 939 N N . ALA A 1 121 ? -16.974 -27.109 -3.927 1.00 88.19 121 ALA A N 1
ATOM 940 C CA . ALA A 1 121 ? -16.157 -28.314 -3.805 1.00 88.19 121 ALA A CA 1
ATOM 941 C C . ALA A 1 121 ? -15.866 -28.945 -5.176 1.00 88.19 121 ALA A C 1
ATOM 943 O O . ALA A 1 121 ? -14.714 -29.240 -5.486 1.00 88.19 121 ALA A O 1
ATOM 944 N N . LYS A 1 122 ? -16.882 -29.076 -6.042 1.00 93.69 122 LYS A N 1
ATOM 945 C CA . LYS A 1 122 ? -16.713 -29.587 -7.417 1.00 93.69 122 LYS A CA 1
ATOM 946 C C . LYS A 1 122 ? -15.811 -28.701 -8.277 1.00 93.69 122 LYS A C 1
ATOM 948 O O . LYS A 1 122 ? -15.130 -29.204 -9.164 1.00 93.69 122 LYS A O 1
ATOM 953 N N . LYS A 1 123 ? -15.820 -27.389 -8.036 1.00 90.69 123 LYS A N 1
ATOM 954 C CA . LYS A 1 123 ? -14.989 -26.407 -8.745 1.00 90.69 123 LYS A CA 1
ATOM 955 C C . LYS A 1 123 ? -13.575 -26.272 -8.173 1.00 90.69 123 LYS A C 1
ATOM 957 O O . LYS A 1 123 ? -12.787 -25.530 -8.7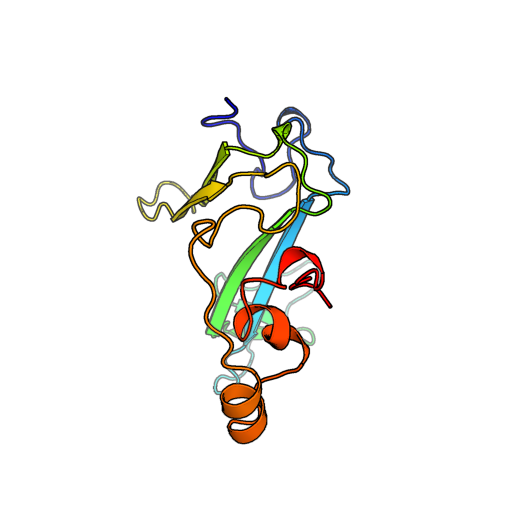47 1.00 90.69 123 LYS A O 1
ATOM 962 N N . GLY A 1 124 ? -13.250 -26.972 -7.084 1.00 90.25 124 GLY A N 1
ATOM 963 C CA . GLY A 1 124 ? -11.929 -26.900 -6.458 1.00 90.25 124 GLY A CA 1
ATOM 964 C C . GLY A 1 124 ? -11.630 -25.536 -5.832 1.00 90.25 124 GLY A C 1
ATOM 965 O O . GLY A 1 124 ? -10.476 -25.119 -5.802 1.00 90.25 124 GLY A O 1
ATOM 966 N N . ILE A 1 125 ? -12.658 -24.820 -5.363 1.00 82.94 125 ILE A N 1
ATOM 967 C CA . ILE A 1 125 ? -12.477 -23.529 -4.691 1.00 82.94 125 ILE A CA 1
ATOM 968 C C . ILE A 1 125 ? -11.647 -23.724 -3.420 1.00 82.94 125 ILE A C 1
ATOM 970 O O . ILE A 1 125 ? -11.893 -24.648 -2.642 1.00 82.94 125 ILE A O 1
ATOM 974 N N . SER A 1 126 ? -10.677 -22.828 -3.214 1.00 80.19 126 SER A N 1
ATOM 975 C CA . SER A 1 126 ? -9.787 -22.852 -2.053 1.00 80.19 126 SER A CA 1
ATOM 976 C C . SER A 1 126 ? -10.578 -22.925 -0.739 1.00 80.19 126 SER A C 1
ATOM 978 O O . SER A 1 126 ? -11.554 -22.183 -0.578 1.00 80.19 126 SER A O 1
ATOM 980 N N . PRO A 1 127 ? -10.145 -23.749 0.236 1.00 75.31 127 PRO A N 1
ATOM 981 C CA . PRO A 1 127 ? -10.731 -23.778 1.574 1.00 75.31 127 PRO A CA 1
ATOM 982 C C . PRO A 1 127 ? -10.781 -22.404 2.255 1.00 75.31 127 PRO A C 1
ATOM 984 O O . PRO A 1 127 ? -11.710 -22.153 3.019 1.00 75.31 127 PRO A O 1
ATOM 987 N N . LEU A 1 128 ? -9.844 -21.502 1.934 1.00 72.69 128 LEU A N 1
ATOM 988 C CA . LEU A 1 128 ? -9.828 -20.124 2.441 1.00 72.69 128 LEU A CA 1
ATOM 989 C C . LEU A 1 128 ? -11.050 -19.320 1.970 1.00 72.69 128 LEU A C 1
ATOM 991 O O . LEU A 1 128 ? -11.597 -18.517 2.716 1.00 72.69 128 LEU A O 1
ATOM 995 N N . CYS A 1 129 ? -11.547 -19.593 0.763 1.00 72.50 129 CYS A N 1
ATOM 996 C CA . CYS A 1 129 ? -12.713 -18.919 0.188 1.00 72.50 129 CYS A CA 1
ATOM 997 C C . CYS A 1 129 ? -14.038 -19.625 0.523 1.00 72.50 129 CYS A C 1
ATOM 999 O O . CYS A 1 129 ? -15.097 -19.214 0.051 1.00 72.50 129 CYS A O 1
ATOM 1001 N N . LYS A 1 130 ? -14.017 -20.695 1.329 1.00 72.56 130 LYS A N 1
ATOM 1002 C CA . LYS A 1 130 ? -15.201 -21.522 1.611 1.00 72.56 130 LYS A CA 1
ATOM 1003 C C . LYS A 1 130 ? -16.306 -20.753 2.337 1.00 72.56 130 LYS A C 1
ATOM 1005 O O . LYS A 1 130 ? -17.482 -21.018 2.097 1.00 72.56 130 LYS A O 1
ATOM 1010 N N . ALA A 1 131 ? -15.937 -19.762 3.148 1.00 72.56 131 ALA A N 1
ATOM 1011 C CA . ALA A 1 131 ? -16.875 -18.856 3.810 1.00 72.56 131 ALA A CA 1
ATOM 1012 C C . ALA A 1 131 ? -17.768 -18.097 2.803 1.00 72.56 131 ALA A C 1
ATOM 1014 O O . ALA A 1 131 ? -18.945 -17.865 3.068 1.00 72.56 131 ALA A O 1
ATOM 1015 N N . MET A 1 132 ? -17.248 -17.808 1.601 1.00 76.12 132 MET A N 1
ATOM 1016 C CA . MET A 1 132 ? -17.984 -17.134 0.521 1.00 76.12 132 MET A CA 1
ATOM 1017 C C . MET A 1 132 ? -19.001 -18.051 -0.173 1.00 76.12 132 MET A C 1
ATOM 1019 O O . MET A 1 132 ? -19.972 -17.580 -0.761 1.00 76.12 132 MET A O 1
ATOM 1023 N N . CYS A 1 133 ? -18.799 -19.369 -0.103 1.00 80.25 133 CYS A N 1
ATOM 1024 C CA . CYS A 1 133 ? -19.683 -20.368 -0.708 1.00 80.25 133 CYS A CA 1
ATOM 1025 C C . CYS A 1 133 ? -20.935 -20.653 0.128 1.00 80.25 133 CYS A C 1
ATOM 1027 O O . CYS A 1 133 ? -21.903 -21.215 -0.391 1.00 80.25 133 CYS A O 1
ATOM 1029 N N . LYS A 1 134 ? -20.918 -20.263 1.407 1.00 82.06 134 LYS A N 1
ATOM 1030 C CA . LYS A 1 134 ? -22.050 -20.373 2.326 1.00 82.06 134 LYS A CA 1
ATOM 1031 C C . LYS A 1 134 ? -22.133 -19.122 3.211 1.00 82.06 134 LYS A C 1
ATOM 1033 O O . LYS A 1 134 ? -21.778 -19.178 4.390 1.00 82.06 134 LYS A O 1
ATOM 1038 N N . PRO A 1 135 ? -22.627 -17.996 2.663 1.00 72.38 135 PRO A N 1
ATOM 1039 C CA . PRO A 1 135 ? -22.634 -16.707 3.356 1.00 72.38 135 PRO A CA 1
ATOM 1040 C C . PRO A 1 135 ? -23.319 -16.719 4.725 1.00 72.38 135 PRO A C 1
ATOM 1042 O O . PRO A 1 135 ? -22.890 -16.019 5.638 1.00 72.38 135 PRO A O 1
ATOM 1045 N N . LYS A 1 136 ? -24.345 -17.564 4.899 1.00 68.69 136 LYS A N 1
ATOM 1046 C CA . LYS A 1 136 ? -25.049 -17.735 6.178 1.00 68.69 136 LYS A CA 1
ATOM 1047 C C . LYS A 1 136 ? -24.114 -18.137 7.328 1.00 68.69 136 LYS A C 1
ATOM 1049 O O . LYS A 1 136 ? -24.298 -17.675 8.450 1.00 68.69 136 LYS A O 1
ATOM 1054 N N . ASP A 1 137 ? -23.085 -18.931 7.040 1.00 71.50 137 ASP A N 1
ATOM 1055 C CA . ASP A 1 137 ? -22.129 -19.446 8.028 1.00 71.50 137 ASP A CA 1
ATOM 1056 C C . ASP A 1 137 ? -20.799 -18.671 7.993 1.00 71.50 137 ASP A C 1
ATOM 1058 O O . ASP A 1 137 ? -19.831 -19.046 8.652 1.00 71.50 137 ASP A O 1
ATOM 1062 N N . MET A 1 138 ? -20.731 -17.565 7.245 1.00 65.75 138 MET A N 1
ATOM 1063 C CA . MET A 1 138 ? -19.514 -16.761 7.097 1.00 65.75 138 MET A CA 1
ATOM 1064 C C . MET A 1 138 ? -19.023 -16.203 8.440 1.00 65.75 138 MET A C 1
ATOM 1066 O O . MET A 1 138 ? -17.827 -16.137 8.678 1.00 65.75 138 MET A O 1
ATOM 1070 N N . HIS A 1 139 ? -19.935 -15.891 9.363 1.00 63.38 139 HIS A N 1
ATOM 1071 C CA . HIS A 1 139 ? -19.603 -15.460 10.726 1.00 63.38 139 HIS A CA 1
ATOM 1072 C C . HIS A 1 139 ? -18.848 -16.521 11.551 1.00 63.38 139 HIS A C 1
ATOM 1074 O O . HIS A 1 139 ? -18.208 -16.181 12.541 1.00 63.38 139 HIS A O 1
ATOM 1080 N N . ILE A 1 140 ? -18.928 -17.796 11.158 1.00 66.19 140 ILE A N 1
ATOM 1081 C CA . ILE A 1 140 ? -18.219 -18.922 11.785 1.00 66.19 140 ILE A CA 1
ATOM 1082 C C . ILE A 1 140 ? -16.814 -19.066 11.181 1.00 66.19 140 ILE A C 1
ATOM 1084 O O . ILE A 1 140 ? -15.889 -19.563 11.822 1.00 66.19 140 ILE A O 1
ATOM 1088 N N . HIS A 1 141 ? -16.640 -18.619 9.938 1.00 60.69 141 HIS A N 1
ATOM 1089 C CA . HIS A 1 141 ? -15.411 -18.748 9.174 1.00 60.69 141 HIS A CA 1
ATOM 1090 C C . HIS A 1 141 ? -14.793 -17.367 8.953 1.00 60.69 141 HIS A C 1
ATOM 1092 O O . HIS A 1 141 ? -15.056 -16.709 7.949 1.00 60.69 141 HIS A O 1
ATOM 1098 N N . HIS A 1 142 ? -13.952 -16.931 9.894 1.00 55.19 142 HIS A N 1
ATOM 1099 C CA . HIS A 1 142 ? -13.170 -15.708 9.730 1.00 55.19 142 HIS A CA 1
ATOM 1100 C C . HIS A 1 142 ? -12.299 -15.809 8.473 1.00 55.19 142 HIS A C 1
ATOM 1102 O O . HIS A 1 142 ? -11.386 -16.632 8.402 1.00 55.19 142 HIS A O 1
ATOM 1108 N N . PHE A 1 143 ? -12.603 -14.978 7.478 1.00 53.53 143 PHE A N 1
ATOM 1109 C CA . PHE A 1 143 ? -11.729 -14.776 6.334 1.00 53.53 143 PHE A CA 1
ATOM 1110 C C . PHE A 1 143 ? -10.588 -13.855 6.769 1.00 53.53 143 PHE A C 1
ATOM 1112 O O . PHE A 1 143 ? -10.809 -12.674 7.036 1.00 53.53 143 PHE A O 1
ATOM 1119 N N . ASP A 1 144 ? -9.388 -14.417 6.877 1.00 52.91 144 ASP A N 1
ATOM 1120 C CA . ASP A 1 144 ? -8.150 -13.671 7.082 1.00 52.91 144 ASP A CA 1
ATOM 1121 C C . ASP A 1 144 ? -7.386 -13.645 5.746 1.00 52.91 144 ASP A C 1
ATOM 1123 O O . ASP A 1 144 ? -6.806 -14.663 5.370 1.00 52.91 144 ASP A O 1
ATOM 1127 N N . PRO A 1 145 ? -7.397 -12.526 4.995 1.00 44.53 145 PRO A N 1
ATOM 1128 C CA . PRO A 1 145 ? -6.705 -12.418 3.708 1.00 44.53 145 PRO A CA 1
ATOM 1129 C C . PRO A 1 145 ? -5.173 -12.411 3.828 1.00 44.53 145 PRO A C 1
ATOM 1131 O O . PRO A 1 145 ? -4.493 -12.313 2.808 1.00 44.53 145 PRO A O 1
ATOM 1134 N N . THR A 1 146 ? -4.622 -12.464 5.045 1.00 47.53 146 THR A N 1
ATOM 1135 C CA . THR A 1 146 ? -3.180 -12.349 5.306 1.00 47.53 146 THR A CA 1
ATOM 1136 C C . THR A 1 146 ? -2.499 -13.668 5.682 1.00 47.53 146 THR A C 1
ATOM 1138 O O . THR A 1 146 ? -1.288 -13.671 5.916 1.00 47.53 146 THR A O 1
ATOM 1141 N N . ARG A 1 147 ? -3.242 -14.784 5.721 1.00 38.91 147 ARG A N 1
ATOM 1142 C CA . ARG A 1 147 ? -2.718 -16.137 5.973 1.00 38.91 147 ARG A CA 1
ATOM 1143 C C . ARG A 1 147 ? -2.886 -17.087 4.796 1.00 38.91 147 ARG A C 1
ATOM 1145 O O . ARG A 1 147 ? -3.939 -17.037 4.127 1.00 38.91 147 ARG A O 1
#

Secondary structure (DSSP, 8-state):
--TT---B-SSSB-GGG---TTTEEEEEEEEE-TTS--BS--BTTBPPPTTEEEETTEEEEEEEEEEEEEE-S--GGG-EEEEEE-TT-S-EEEEEE---SSTT-SS--TT-----HHHHHHTT--GGGHHHH-GGGGGGS---TT-

Foldseek 3Di:
DLPPDDQDPPPDGDVVSVADRVQKDKDKDFAFPPVDDFADFDDPVRADDPQWHQDPRTTTGTPDMDIDIGGHPDDQVPFAKDWDDDPPDPPTPIDGDGDDPDQPPDDDDLPDQDAQQVVCVVVVPDPLCSCVNGVNCVVVRRNDVPD

pLDDT: mean 75.71, std 12.77, range [38.91, 93.69]